Protein AF-A0A5N9I0G4-F1 (afdb_monomer)

Radius of gyration: 18.4 Å; Cα contacts (8 Å, |Δi|>4): 71; chains: 1; bounding box: 40×28×50 Å

Mean predicted aligned error: 3.77 Å

pLDDT: mean 93.76, std 5.07, range [63.25, 97.81]

Secondary structure (DSSP, 8-state):
---HHHHHHHHHHHHTS-TT--HHHHHHHHHHHHHHHHHHHHHT--S--TTGGGHHHHHHHHHHHHHHHIIIIIITS--SSHHHHHHHHHIIIIIIHH-BTTB---SSGGGHHHHSPPHHHHHHHHHHTHHHH--

Solvent-accessible surface area (backbone atoms only — not comparable to full-atom values): 7973 Å² total; per-residue (Å²): 130,84,52,68,71,52,52,52,50,51,50,52,55,56,70,71,51,61,88,87,68,50,36,69,61,53,54,48,51,50,51,48,54,53,51,50,51,51,54,56,54,60,76,69,68,68,90,78,49,81,70,62,61,52,50,57,62,51,49,52,53,50,50,52,54,49,48,53,47,44,45,64,63,38,27,71,33,95,46,89,50,71,69,54,26,52,49,14,43,51,40,44,71,37,31,54,60,64,38,47,101,88,51,74,77,75,89,51,54,75,53,45,68,61,70,53,77,58,68,68,56,57,52,51,58,57,59,69,48,49,68,72,75,77,109

Sequence (135 aa):
MLSERQRDYRQEYRSRIDSWYNGPVHVFLIYAIGLTSLWLYTQHLENVRWWEWLSVPVFLLACNIFEWYLHLKIMHRPQKSKALRAIYNRHTLQHHQFFTDSEMRFRDQKDWRVTFFPPYALVVFILISIPGAVL

Foldseek 3Di:
DDDPQLVVLLVVLLVPDDPPDDLVVQVVLQVCVVVVVVVVVVVPDDPQDPCNVVVVVVVVVVVVVVCVCLVVPQQCDCDPDPVSNVNVCLRVVQLVSNDDPVGDDDPDSSVSVSVDDGSVVSVVVVVVCVVVVVD

Structure (mmCIF, N/CA/C/O backbone):
data_AF-A0A5N9I0G4-F1
#
_entry.id   AF-A0A5N9I0G4-F1
#
loop_
_atom_site.group_PDB
_atom_site.id
_atom_site.type_symbol
_atom_site.label_atom_id
_atom_site.label_alt_id
_atom_site.label_comp_id
_atom_site.label_asym_id
_atom_site.label_entity_id
_atom_site.label_seq_id
_atom_site.pdbx_PDB_ins_code
_atom_site.Cartn_x
_atom_site.Cartn_y
_atom_site.Cartn_z
_atom_site.occupancy
_atom_site.B_iso_or_equiv
_atom_site.auth_seq_id
_atom_site.auth_comp_id
_atom_site.auth_asym_id
_atom_site.auth_atom_id
_atom_site.pdbx_PDB_model_num
ATOM 1 N N . MET A 1 1 ? 11.287 10.579 -22.186 1.00 73.12 1 MET A N 1
ATOM 2 C CA . MET A 1 1 ? 10.891 9.354 -22.924 1.00 73.12 1 MET A CA 1
ATOM 3 C C . MET A 1 1 ? 11.412 8.147 -22.159 1.00 73.12 1 MET A C 1
ATOM 5 O O . MET A 1 1 ? 12.508 8.239 -21.620 1.00 73.12 1 MET A O 1
ATOM 9 N N . LEU A 1 2 ? 10.652 7.049 -22.085 1.00 86.62 2 LEU A N 1
ATOM 10 C CA . LEU A 1 2 ? 11.095 5.821 -21.408 1.00 86.62 2 LEU A CA 1
ATOM 11 C C . LEU A 1 2 ? 12.377 5.269 -22.048 1.00 86.62 2 LEU A C 1
ATOM 13 O O . LEU A 1 2 ? 12.428 5.127 -23.272 1.00 86.62 2 LEU A O 1
ATOM 17 N N . SER A 1 3 ? 13.367 4.901 -21.232 1.00 92.94 3 SER A N 1
ATOM 18 C CA . SER A 1 3 ? 14.542 4.160 -21.704 1.00 92.94 3 SER A CA 1
ATOM 19 C C . SER A 1 3 ? 14.152 2.756 -22.177 1.00 92.94 3 SER A C 1
ATOM 21 O O . SER A 1 3 ? 13.114 2.222 -21.785 1.00 92.94 3 SER A O 1
ATOM 23 N N . GLU A 1 4 ? 14.983 2.142 -23.017 1.00 95.38 4 GLU 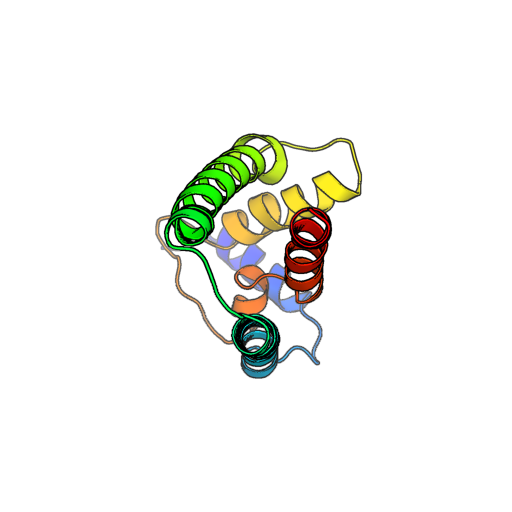A N 1
ATOM 24 C CA . GLU A 1 4 ? 14.761 0.774 -23.507 1.00 95.38 4 GLU A CA 1
ATOM 25 C C . GLU A 1 4 ? 14.685 -0.239 -22.365 1.00 95.38 4 GLU A C 1
ATOM 27 O O . GLU A 1 4 ? 13.668 -0.908 -22.210 1.00 95.38 4 GLU A O 1
ATOM 32 N N . ARG A 1 5 ? 15.661 -0.193 -21.452 1.00 93.81 5 ARG A N 1
ATOM 33 C CA . ARG A 1 5 ? 15.671 -0.991 -20.220 1.00 93.81 5 ARG A CA 1
ATOM 34 C C . ARG A 1 5 ? 14.358 -0.900 -19.435 1.00 93.81 5 ARG A C 1
ATOM 36 O O . ARG A 1 5 ? 13.896 -1.898 -18.888 1.00 93.81 5 ARG A O 1
ATOM 43 N N . GLN A 1 6 ? 13.760 0.290 -19.352 1.00 94.62 6 GLN A N 1
ATOM 44 C CA . GLN A 1 6 ? 12.508 0.487 -18.624 1.00 94.62 6 GLN A CA 1
ATOM 45 C C . GLN A 1 6 ? 11.312 -0.129 -19.356 1.00 94.62 6 GLN A C 1
ATOM 47 O O . GLN A 1 6 ? 10.415 -0.688 -18.720 1.00 94.62 6 GLN A O 1
ATOM 52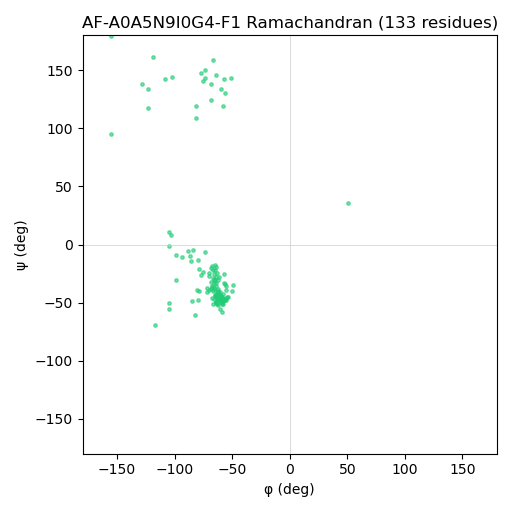 N N . ARG A 1 7 ? 11.287 -0.045 -20.692 1.00 94.94 7 ARG A N 1
ATOM 53 C CA . ARG A 1 7 ? 10.257 -0.699 -21.510 1.00 94.94 7 ARG A CA 1
ATOM 54 C C . ARG A 1 7 ? 10.329 -2.216 -21.357 1.00 94.94 7 ARG A C 1
ATOM 56 O O . ARG A 1 7 ? 9.295 -2.825 -21.076 1.00 94.94 7 ARG A O 1
ATOM 63 N N . ASP A 1 8 ? 11.531 -2.778 -21.437 1.00 96.38 8 ASP A N 1
ATOM 64 C CA . ASP A 1 8 ? 11.771 -4.217 -21.301 1.00 96.38 8 ASP A CA 1
ATOM 65 C C . ASP A 1 8 ? 11.352 -4.713 -19.919 1.00 96.38 8 ASP A C 1
ATOM 67 O O . ASP A 1 8 ? 10.593 -5.675 -19.805 1.00 96.38 8 ASP A O 1
ATOM 71 N N . TYR A 1 9 ? 11.739 -3.987 -18.865 1.00 96.56 9 TYR A N 1
ATOM 72 C CA . TYR A 1 9 ? 11.334 -4.315 -17.502 1.00 96.56 9 TYR A CA 1
ATOM 73 C C . TYR A 1 9 ? 9.811 -4.331 -17.333 1.00 96.56 9 TYR A C 1
ATOM 75 O O . TYR A 1 9 ? 9.248 -5.273 -16.773 1.00 96.56 9 TYR A O 1
ATOM 83 N N . ARG A 1 10 ? 9.111 -3.306 -17.835 1.00 96.50 10 ARG A N 1
ATOM 84 C CA . ARG A 1 10 ? 7.645 -3.255 -17.752 1.00 96.50 10 ARG A CA 1
ATOM 85 C C . ARG A 1 10 ? 6.994 -4.386 -18.549 1.00 96.50 10 ARG A C 1
ATOM 87 O O . ARG A 1 10 ? 5.953 -4.894 -18.134 1.00 96.50 10 ARG A O 1
ATOM 94 N N . GLN A 1 11 ? 7.560 -4.771 -19.691 1.00 96.50 11 GLN A N 1
ATOM 95 C CA . GLN A 1 11 ? 7.062 -5.896 -20.483 1.00 96.50 11 GLN A CA 1
ATOM 96 C C . GLN A 1 11 ? 7.258 -7.228 -19.749 1.00 96.50 11 GLN A C 1
ATOM 98 O O . GLN A 1 11 ? 6.311 -8.010 -19.652 1.00 96.50 11 GLN A O 1
ATOM 103 N N . GLU A 1 12 ? 8.439 -7.449 -19.179 1.00 96.94 12 GLU A N 1
ATOM 104 C CA . GLU A 1 12 ? 8.755 -8.634 -18.382 1.00 96.94 12 GLU A CA 1
ATOM 105 C C . GLU A 1 12 ? 7.899 -8.721 -17.111 1.00 96.94 12 GLU A C 1
ATOM 107 O O . GLU A 1 12 ? 7.368 -9.780 -16.783 1.00 96.94 12 GLU A O 1
ATOM 112 N N . TYR A 1 13 ? 7.700 -7.607 -16.403 1.00 96.69 13 TYR A N 1
ATOM 113 C CA . TYR A 1 13 ? 6.819 -7.577 -15.237 1.00 96.69 13 TYR A CA 1
ATOM 114 C C . TYR A 1 13 ? 5.410 -8.047 -15.610 1.00 96.69 13 TYR A C 1
ATOM 116 O O . TYR A 1 13 ? 4.842 -8.908 -14.941 1.00 96.69 13 TYR A O 1
ATOM 124 N N . ARG A 1 14 ? 4.866 -7.533 -16.721 1.00 96.12 14 ARG A N 1
ATOM 125 C CA . ARG A 1 14 ? 3.520 -7.874 -17.203 1.00 96.12 14 ARG A CA 1
ATOM 126 C C . ARG A 1 14 ? 3.393 -9.310 -17.700 1.00 96.12 14 ARG A C 1
ATOM 128 O O . ARG A 1 14 ? 2.309 -9.874 -17.567 1.00 96.12 14 ARG A O 1
ATOM 135 N N . SER A 1 15 ? 4.446 -9.899 -18.270 1.00 96.44 15 SER A N 1
ATOM 136 C CA . SER A 1 15 ? 4.410 -11.297 -18.728 1.00 96.44 15 SER A CA 1
ATOM 137 C C . SER A 1 15 ? 4.356 -12.290 -17.565 1.00 96.44 15 SER A C 1
ATOM 139 O O . SER A 1 15 ? 3.823 -13.384 -17.721 1.00 96.44 15 SER A O 1
ATOM 141 N N . ARG A 1 16 ? 4.838 -11.885 -16.383 1.00 95.38 16 ARG A N 1
ATOM 142 C CA . ARG A 1 16 ? 4.773 -12.661 -15.134 1.00 95.38 16 ARG A CA 1
ATOM 143 C C . ARG A 1 16 ? 3.444 -12.512 -14.387 1.00 95.38 16 ARG A C 1
ATOM 145 O O . ARG A 1 16 ? 3.252 -13.144 -13.351 1.00 95.38 16 ARG A O 1
ATOM 152 N N . ILE A 1 17 ? 2.544 -11.648 -14.858 1.00 95.44 17 ILE A N 1
ATOM 153 C CA . ILE A 1 17 ? 1.210 -11.499 -14.274 1.00 95.44 17 ILE A CA 1
ATOM 154 C C . ILE A 1 17 ? 0.328 -12.613 -14.820 1.00 95.44 17 ILE A C 1
ATOM 156 O O . ILE A 1 17 ? 0.072 -12.683 -16.021 1.00 95.44 17 ILE A O 1
ATOM 160 N N . ASP A 1 18 ? -0.161 -13.442 -13.907 1.00 93.50 18 ASP A N 1
ATOM 161 C CA . ASP A 1 18 ? -1.070 -14.542 -14.203 1.00 93.50 18 ASP A CA 1
ATOM 162 C C . ASP A 1 18 ? -2.282 -14.104 -15.046 1.00 93.50 18 ASP A C 1
ATOM 164 O O . ASP A 1 18 ? -2.854 -13.031 -14.835 1.00 93.50 18 ASP A O 1
ATOM 168 N N . SER A 1 19 ? -2.723 -14.966 -15.962 1.00 93.00 19 SER A N 1
ATOM 169 C CA . SER A 1 19 ? -3.802 -14.671 -16.919 1.00 93.00 19 SER A CA 1
ATOM 170 C C . SER A 1 19 ? -5.168 -14.420 -16.270 1.00 93.00 19 SER A C 1
ATOM 172 O O . SER A 1 19 ? -5.959 -13.654 -16.811 1.00 93.00 19 SER A O 1
ATOM 174 N N . TRP A 1 20 ? -5.427 -15.009 -15.100 1.00 94.75 20 TRP A N 1
ATOM 175 C CA . TRP A 1 20 ? -6.637 -14.785 -14.295 1.00 94.75 20 TRP A CA 1
ATOM 176 C C . TRP A 1 20 ? -6.680 -13.431 -13.565 1.00 94.75 20 TRP A C 1
ATOM 178 O O . TRP A 1 20 ? -7.688 -13.104 -12.940 1.00 94.75 20 TRP A O 1
ATOM 188 N N . TYR A 1 21 ? -5.601 -12.638 -13.601 1.00 96.62 21 TYR A N 1
ATOM 189 C CA . TYR A 1 21 ? -5.567 -11.358 -12.905 1.00 96.62 21 TYR A CA 1
ATOM 190 C C . TYR A 1 21 ? -6.528 -10.360 -13.558 1.00 96.62 21 TYR A C 1
ATOM 192 O O . TYR A 1 21 ? -6.404 -10.040 -14.740 1.00 96.62 21 TYR A O 1
ATOM 200 N N . ASN A 1 22 ? -7.437 -9.813 -12.754 1.00 97.12 22 ASN A N 1
ATOM 201 C CA . ASN A 1 22 ? -8.367 -8.766 -13.152 1.00 97.12 22 ASN A CA 1
ATOM 202 C C . ASN A 1 22 ? -8.185 -7.553 -12.229 1.00 97.12 22 ASN A C 1
ATOM 204 O O . ASN A 1 22 ? -8.380 -7.647 -11.015 1.00 97.12 22 ASN A O 1
ATOM 208 N N . GLY A 1 23 ? -7.778 -6.420 -12.804 1.00 96.75 23 GLY A N 1
ATOM 209 C CA . GLY A 1 23 ? -7.482 -5.199 -12.057 1.00 96.75 23 GLY A CA 1
ATOM 210 C C . GLY A 1 23 ? -8.710 -4.627 -11.344 1.00 96.75 23 GLY A C 1
ATOM 211 O O . GLY A 1 23 ? -8.626 -4.404 -10.137 1.00 96.75 23 GLY A O 1
ATOM 212 N N . PRO A 1 24 ? -9.855 -4.423 -12.024 1.00 97.81 24 PRO A N 1
ATOM 213 C CA . PRO A 1 24 ? -11.087 -3.963 -11.387 1.00 97.81 24 PRO A CA 1
ATOM 214 C C . PRO A 1 24 ? -11.527 -4.826 -10.208 1.00 97.81 24 PRO A C 1
ATOM 216 O O . PRO A 1 24 ? -11.811 -4.280 -9.145 1.00 97.81 24 PRO A O 1
ATOM 219 N N . VAL A 1 25 ? -11.506 -6.155 -10.348 1.00 97.69 25 VAL A N 1
ATOM 220 C CA . VAL A 1 25 ? -11.822 -7.068 -9.239 1.00 97.69 25 VAL A CA 1
ATOM 221 C C . VAL A 1 25 ? -10.819 -6.903 -8.097 1.00 97.69 25 VAL A C 1
ATOM 223 O O . VAL A 1 25 ? -11.226 -6.819 -6.943 1.00 97.69 25 VAL A O 1
ATOM 226 N N . HIS A 1 26 ? -9.519 -6.800 -8.392 1.00 97.06 26 HIS A N 1
ATOM 227 C CA . HIS A 1 26 ? -8.498 -6.578 -7.366 1.00 97.06 26 HIS A CA 1
ATOM 228 C C . HIS A 1 26 ? -8.751 -5.293 -6.568 1.00 97.06 26 HIS A C 1
ATOM 230 O O . HIS A 1 26 ? -8.756 -5.323 -5.340 1.00 97.06 26 HIS A O 1
ATOM 236 N N . VAL A 1 27 ? -8.999 -4.178 -7.257 1.00 96.81 27 VAL A N 1
ATOM 237 C CA . VAL A 1 27 ? -9.269 -2.881 -6.622 1.00 96.81 27 VAL A CA 1
ATOM 238 C C . VAL A 1 27 ? -10.573 -2.926 -5.830 1.00 96.81 27 VAL A C 1
ATOM 240 O O . VAL A 1 27 ? -10.598 -2.496 -4.677 1.00 96.81 27 VAL A O 1
ATOM 243 N N . PHE A 1 28 ? -11.629 -3.503 -6.406 1.00 97.44 28 PHE A N 1
ATOM 244 C CA . PHE A 1 28 ? -12.903 -3.699 -5.720 1.00 97.44 28 PHE A CA 1
ATOM 245 C C . PHE A 1 28 ? -12.724 -4.479 -4.416 1.00 97.44 28 PHE A C 1
ATOM 247 O O . PHE A 1 28 ? -13.232 -4.046 -3.390 1.00 97.44 28 PHE A O 1
ATOM 254 N N . LEU A 1 29 ? -11.957 -5.574 -4.422 1.00 96.62 29 LEU A N 1
ATOM 255 C CA . LEU A 1 29 ? -11.694 -6.366 -3.218 1.00 96.62 29 LEU A CA 1
ATOM 256 C C . LEU A 1 29 ? -10.989 -5.552 -2.124 1.00 96.62 29 LEU A C 1
ATOM 258 O O . LEU A 1 29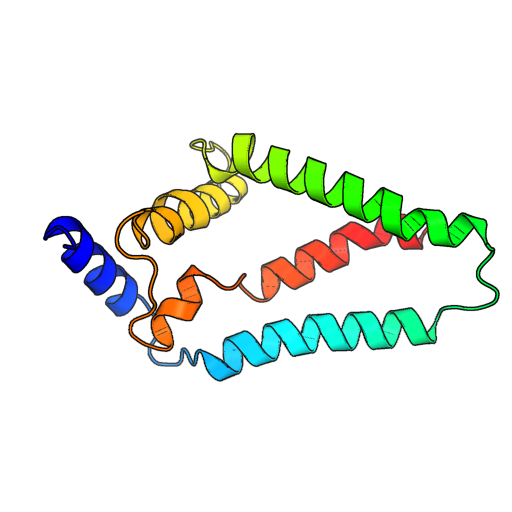 ? -11.356 -5.667 -0.957 1.00 96.62 29 LEU A O 1
ATOM 262 N N . ILE A 1 30 ? -10.013 -4.711 -2.482 1.00 96.00 30 ILE A N 1
ATOM 263 C CA . ILE A 1 30 ? -9.322 -3.836 -1.519 1.00 96.00 30 ILE A CA 1
ATOM 264 C C . ILE A 1 30 ? -10.300 -2.851 -0.871 1.00 96.00 30 ILE A C 1
ATOM 266 O O . ILE A 1 30 ? -10.335 -2.741 0.357 1.00 96.00 30 ILE A O 1
ATOM 270 N N . TYR A 1 31 ? -11.130 -2.178 -1.672 1.00 95.88 31 TYR A N 1
ATOM 271 C CA . TYR A 1 31 ? -12.142 -1.262 -1.143 1.00 95.88 31 TYR A CA 1
ATOM 272 C C . TYR A 1 31 ? -13.226 -1.986 -0.344 1.00 95.88 31 TYR A C 1
ATOM 274 O O . TYR A 1 31 ? -13.618 -1.490 0.706 1.00 95.88 31 TYR A O 1
ATOM 282 N N . ALA A 1 32 ? -13.680 -3.155 -0.797 1.00 96.88 32 ALA A N 1
ATOM 283 C CA . ALA A 1 32 ? -14.686 -3.949 -0.103 1.00 96.88 32 ALA A CA 1
ATOM 284 C C . ALA A 1 32 ? -14.206 -4.335 1.300 1.00 96.88 32 ALA A C 1
ATOM 286 O O . ALA A 1 32 ? -14.915 -4.081 2.265 1.00 96.88 32 ALA A O 1
ATOM 287 N N . ILE A 1 33 ? -12.976 -4.847 1.437 1.00 95.50 33 ILE A N 1
ATOM 288 C CA . ILE A 1 33 ? -12.401 -5.178 2.750 1.00 95.50 33 ILE A CA 1
ATOM 289 C C . ILE A 1 33 ? -12.363 -3.933 3.647 1.00 95.50 33 ILE A C 1
ATOM 291 O O . ILE A 1 33 ? -12.869 -3.974 4.766 1.00 95.50 33 ILE A O 1
ATOM 295 N N . GLY A 1 34 ? -11.814 -2.815 3.157 1.00 94.12 34 GLY A N 1
ATOM 296 C CA . GLY A 1 34 ? -11.685 -1.591 3.954 1.00 94.12 34 GLY A CA 1
ATOM 297 C C . GLY A 1 34 ? -13.030 -0.992 4.382 1.00 94.12 34 GLY A C 1
ATOM 298 O O . GLY A 1 34 ? -13.213 -0.658 5.552 1.00 94.12 34 GLY A O 1
ATOM 299 N N . LEU A 1 35 ? -13.986 -0.890 3.454 1.00 96.56 35 LEU A N 1
ATOM 300 C CA . LEU A 1 35 ? -15.315 -0.337 3.723 1.00 96.56 35 LEU A CA 1
ATOM 301 C C . LEU A 1 35 ? -16.149 -1.257 4.615 1.00 96.56 35 LEU A C 1
ATOM 303 O O . LEU A 1 35 ? -16.826 -0.758 5.509 1.00 96.56 35 LEU A O 1
ATOM 307 N N . THR A 1 36 ? -16.084 -2.578 4.427 1.00 96.31 36 THR A N 1
ATOM 308 C CA . THR A 1 36 ? -16.764 -3.531 5.313 1.00 96.31 36 THR A CA 1
ATOM 309 C C . THR A 1 36 ? -16.185 -3.477 6.722 1.00 96.31 36 THR A C 1
ATOM 311 O O . THR A 1 36 ? -16.958 -3.435 7.675 1.00 96.31 36 THR A O 1
ATOM 314 N N . SER A 1 37 ? -14.858 -3.413 6.878 1.00 93.75 37 SER A N 1
ATOM 315 C CA . SER A 1 37 ? -14.229 -3.226 8.190 1.00 93.75 37 SER A CA 1
ATOM 316 C C . SER A 1 37 ? -14.678 -1.924 8.852 1.00 93.75 37 SER A C 1
ATOM 318 O O . SER A 1 37 ? -15.122 -1.950 9.996 1.00 93.75 37 SER A O 1
ATOM 320 N N . LEU A 1 38 ? -14.634 -0.798 8.131 1.00 93.44 38 LEU A N 1
ATOM 321 C CA . LEU A 1 38 ? -15.084 0.495 8.653 1.00 93.44 38 LEU A CA 1
ATOM 322 C C . LEU A 1 38 ? -16.564 0.461 9.061 1.00 93.44 38 LEU A C 1
ATOM 324 O O . LEU A 1 38 ? -16.920 0.908 10.152 1.00 93.44 38 LEU A O 1
ATOM 328 N N . TRP A 1 39 ? -17.424 -0.094 8.206 1.00 96.94 39 TRP A N 1
ATOM 329 C CA . TRP A 1 39 ? -18.844 -0.259 8.499 1.00 96.94 39 TRP A CA 1
ATOM 330 C C . TRP A 1 39 ? -19.054 -1.107 9.759 1.00 96.94 39 TRP A C 1
ATOM 332 O O . TRP A 1 39 ? -19.709 -0.644 10.686 1.00 96.94 39 TRP A O 1
ATOM 342 N N . LEU A 1 40 ? -18.428 -2.284 9.857 1.00 94.81 40 LEU A N 1
ATOM 343 C CA . LEU A 1 40 ? -18.528 -3.145 11.038 1.00 94.81 40 LEU A CA 1
ATOM 344 C C . LEU A 1 40 ? -18.064 -2.437 12.314 1.00 94.81 40 LEU A C 1
ATOM 346 O O . LEU A 1 40 ? -18.780 -2.465 13.310 1.00 94.81 40 LEU A O 1
ATOM 350 N N . TYR A 1 41 ? -16.902 -1.781 12.300 1.00 91.62 41 TYR A N 1
ATOM 351 C CA . TYR A 1 41 ? -16.369 -1.113 13.493 1.00 91.62 41 TYR A CA 1
ATOM 352 C C . TYR A 1 41 ? -17.247 0.054 13.936 1.00 91.62 41 TYR A C 1
ATOM 354 O O . TYR A 1 41 ? -17.496 0.211 15.126 1.00 91.62 41 TYR A O 1
ATOM 362 N N . THR A 1 42 ? -17.782 0.828 12.988 1.00 92.69 42 THR A N 1
ATOM 363 C CA . THR A 1 42 ? -18.696 1.933 13.312 1.00 92.69 42 THR A CA 1
ATOM 364 C C . THR A 1 42 ? -20.025 1.462 13.897 1.00 92.69 42 THR A C 1
ATOM 366 O O . THR A 1 42 ? -20.581 2.175 14.725 1.00 92.69 42 THR A O 1
ATOM 369 N N . GLN A 1 43 ? -20.509 0.261 13.548 1.00 96.25 43 GLN A N 1
ATOM 370 C CA . GLN A 1 43 ? -21.703 -0.319 14.186 1.00 96.25 43 GLN A CA 1
ATOM 371 C C . GLN A 1 43 ? -21.490 -0.691 15.663 1.00 96.25 43 GLN A C 1
ATOM 373 O O . GLN A 1 43 ? -22.469 -0.870 16.376 1.00 96.25 43 GLN A O 1
ATOM 378 N N . HIS A 1 44 ? -20.241 -0.817 16.119 1.00 92.12 44 HIS A N 1
ATOM 379 C CA . HIS A 1 44 ? -19.906 -1.208 17.494 1.00 92.12 44 HIS A CA 1
ATOM 380 C C . HIS A 1 44 ? -19.422 -0.023 18.348 1.00 92.12 44 HIS A C 1
ATOM 382 O O . HIS A 1 44 ? -18.899 -0.221 19.443 1.00 92.12 44 HIS A O 1
ATOM 388 N N . LEU A 1 45 ? -19.562 1.213 17.855 1.00 92.25 45 LEU A N 1
ATOM 389 C CA . LEU A 1 45 ? -19.259 2.411 18.633 1.00 92.25 45 LEU A CA 1
ATOM 390 C C . LEU A 1 45 ? -20.444 2.748 19.543 1.00 92.25 45 LEU A C 1
ATOM 392 O O . LEU A 1 45 ? -21.468 3.245 19.080 1.00 92.25 45 LEU A O 1
ATOM 396 N N . GLU A 1 46 ? -20.280 2.541 20.847 1.00 92.94 46 GLU A N 1
ATOM 397 C CA . GLU A 1 46 ? -21.285 2.879 21.856 1.00 92.94 46 G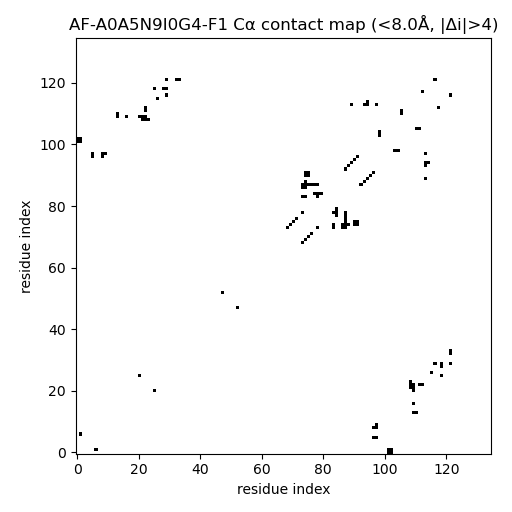LU A CA 1
ATOM 398 C C . GLU A 1 46 ? -20.699 3.822 22.910 1.00 92.94 46 GLU A C 1
ATOM 400 O O . GLU A 1 46 ? -19.610 3.590 23.424 1.00 92.94 46 GLU A O 1
ATOM 405 N N . ASN A 1 47 ? -21.435 4.885 23.260 1.00 94.19 47 ASN A N 1
ATOM 406 C CA . ASN A 1 47 ? -21.088 5.815 24.347 1.00 94.19 47 ASN A CA 1
ATOM 407 C C . ASN A 1 47 ? -19.650 6.380 24.294 1.00 94.19 47 ASN A C 1
ATOM 409 O O . ASN A 1 47 ? -19.038 6.612 25.339 1.00 94.19 47 ASN A O 1
ATOM 413 N N . VAL A 1 48 ? -19.134 6.628 23.083 1.00 94.06 48 VAL A N 1
ATOM 414 C CA . VAL A 1 48 ? -17.762 7.107 22.854 1.00 94.06 48 VAL A CA 1
ATOM 415 C C . VAL A 1 48 ? -17.527 8.425 23.587 1.00 94.06 48 VAL A C 1
ATOM 417 O O . VAL A 1 48 ? -18.180 9.443 23.322 1.00 94.06 48 VAL A O 1
ATOM 420 N N . ARG A 1 49 ? -16.574 8.422 24.514 1.00 95.75 49 ARG A N 1
ATOM 421 C CA . ARG A 1 49 ? -16.216 9.596 25.312 1.00 95.75 49 ARG A CA 1
ATOM 422 C C . ARG A 1 49 ? -15.452 10.587 24.443 1.00 95.75 49 ARG A C 1
ATOM 424 O O . ARG A 1 49 ? -14.720 10.210 23.534 1.00 95.75 49 ARG A O 1
ATOM 431 N N . TRP A 1 50 ? -15.569 11.881 24.738 1.00 96.44 50 TRP A N 1
ATOM 432 C CA . TRP A 1 50 ? -14.979 12.921 23.883 1.00 96.44 50 TRP A CA 1
ATOM 433 C C . TRP A 1 50 ? -13.464 12.743 23.665 1.00 96.44 50 TRP A C 1
ATOM 435 O O . TRP A 1 50 ? -12.966 13.031 22.581 1.00 96.44 50 TRP A O 1
ATOM 445 N N . TRP A 1 51 ? -12.730 12.236 24.663 1.00 95.25 51 TRP A N 1
ATOM 446 C CA . TRP A 1 51 ? -11.286 12.006 24.556 1.00 95.25 51 TRP A CA 1
ATOM 447 C C . TRP A 1 51 ? -10.926 10.736 23.786 1.00 95.25 51 TRP A C 1
ATOM 449 O O . TRP A 1 51 ? -9.816 10.646 23.275 1.00 95.25 51 TRP A O 1
ATOM 459 N N . GLU A 1 52 ? -11.830 9.763 23.663 1.00 92.25 52 GLU A N 1
ATOM 460 C CA . GLU A 1 52 ? -11.590 8.560 22.855 1.00 92.25 52 GLU A CA 1
ATOM 461 C C . GLU A 1 52 ? -11.477 8.925 21.372 1.00 92.25 52 GLU A C 1
ATOM 463 O O . GLU A 1 52 ? -10.724 8.291 20.637 1.00 92.25 52 GLU A O 1
ATOM 468 N N . TRP A 1 53 ? -12.091 10.033 20.946 1.00 94.25 53 TRP A N 1
ATOM 469 C CA . TRP A 1 53 ? -11.872 10.607 19.617 1.00 94.25 53 TRP A CA 1
ATOM 470 C C . TRP A 1 53 ? -10.438 11.091 19.379 1.00 94.25 53 TRP A C 1
ATOM 472 O O . TRP A 1 53 ? -10.033 11.186 18.222 1.00 94.25 53 TRP A O 1
ATOM 482 N N . LEU A 1 54 ? -9.633 11.326 20.428 1.00 95.31 54 LEU A N 1
ATOM 483 C CA . LEU A 1 54 ? -8.196 11.595 20.277 1.00 95.31 54 LEU A CA 1
ATOM 484 C C . LEU A 1 54 ? -7.442 10.385 19.710 1.00 95.31 54 LEU A C 1
ATOM 486 O O . LEU A 1 54 ? -6.347 10.559 19.175 1.00 95.31 54 LEU A O 1
ATOM 490 N N . SER A 1 55 ? -8.025 9.182 19.749 1.00 90.94 55 SER A N 1
ATOM 491 C CA . SER A 1 55 ? -7.471 8.019 19.053 1.00 90.94 55 SER A CA 1
ATOM 492 C C . SER A 1 55 ? -7.279 8.294 17.559 1.00 90.94 55 SER A C 1
ATOM 494 O O . SER A 1 55 ? -6.238 7.940 17.020 1.00 90.94 55 SER A O 1
ATOM 496 N N . VAL A 1 56 ? -8.197 9.006 16.896 1.00 93.06 56 VAL A N 1
ATOM 497 C CA . VAL A 1 56 ? -8.106 9.307 15.457 1.00 93.06 56 VAL A CA 1
ATOM 498 C C . VAL A 1 56 ? -6.821 10.075 15.104 1.00 93.06 56 VAL A C 1
ATOM 500 O O . VAL A 1 56 ? -6.033 9.553 14.310 1.00 93.06 56 VAL A O 1
ATOM 503 N N . PRO A 1 57 ? -6.536 11.267 15.673 1.00 96.75 57 PRO A N 1
ATOM 504 C CA . PRO A 1 57 ? -5.289 11.972 15.385 1.00 96.75 57 PRO A CA 1
ATOM 505 C C . PRO A 1 57 ? -4.046 11.229 15.898 1.00 96.75 57 PRO A C 1
ATOM 507 O O . PRO A 1 57 ? -3.007 11.278 15.239 1.00 96.75 57 PRO A O 1
ATOM 510 N N . VAL A 1 58 ? -4.135 10.508 17.024 1.00 94.50 58 VAL A N 1
ATOM 511 C CA . VAL A 1 58 ? -3.012 9.709 17.549 1.00 94.50 58 VAL A CA 1
ATOM 512 C C . VAL A 1 58 ? -2.634 8.588 16.581 1.00 94.50 58 VAL A C 1
ATOM 514 O O . VAL A 1 58 ? -1.462 8.464 16.223 1.00 94.50 58 VAL A O 1
ATOM 517 N N . PHE A 1 59 ? -3.604 7.803 16.108 1.00 91.62 59 PHE A N 1
ATOM 518 C CA . PHE A 1 59 ? -3.364 6.738 15.137 1.00 91.62 59 PHE A CA 1
ATOM 519 C C . PHE A 1 59 ? -2.951 7.292 13.779 1.00 91.62 59 PHE A C 1
ATOM 521 O O . PHE A 1 59 ? -2.068 6.716 13.153 1.00 91.62 59 PHE A O 1
ATOM 528 N N . LEU A 1 60 ? -3.499 8.428 13.338 1.00 94.75 60 LEU A N 1
ATOM 529 C CA . LEU A 1 60 ? -3.042 9.084 12.112 1.00 94.75 60 LEU A CA 1
ATOM 530 C C . LEU A 1 60 ? -1.544 9.408 12.192 1.00 94.75 60 LEU A C 1
ATOM 532 O O . LEU A 1 60 ? -0.792 9.067 11.275 1.00 94.75 60 LEU A O 1
ATOM 536 N N . LEU A 1 61 ? -1.087 10.003 13.298 1.00 97.25 61 LEU A N 1
ATOM 537 C CA . LEU A 1 61 ? 0.329 10.306 13.508 1.00 97.25 61 LEU A CA 1
ATOM 538 C C . LEU A 1 61 ? 1.176 9.029 13.620 1.00 97.25 61 LEU A C 1
ATOM 540 O O . LEU A 1 61 ? 2.214 8.919 12.965 1.00 97.25 61 LEU A O 1
ATOM 544 N N . ALA A 1 62 ? 0.728 8.052 14.412 1.00 93.81 62 ALA A N 1
ATOM 545 C 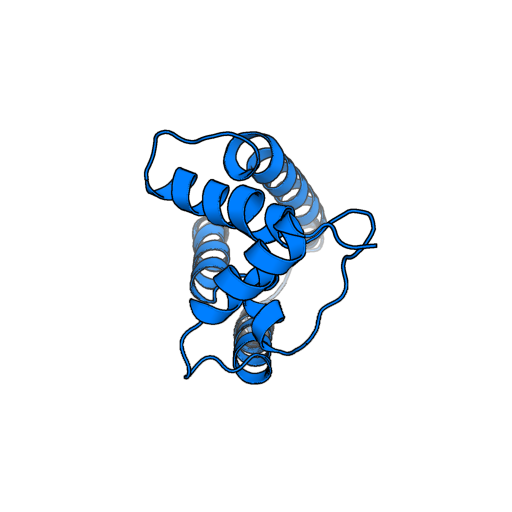CA . ALA A 1 62 ? 1.434 6.788 14.602 1.00 93.81 62 ALA A CA 1
ATOM 546 C C . ALA A 1 62 ? 1.589 6.016 13.282 1.00 93.81 62 ALA A C 1
ATOM 548 O O . ALA A 1 62 ? 2.685 5.547 12.977 1.00 93.81 62 ALA A O 1
ATOM 549 N N . CYS A 1 63 ? 0.534 5.945 12.466 1.00 93.44 63 CYS A N 1
ATOM 550 C CA . CYS A 1 63 ? 0.560 5.331 11.141 1.00 93.44 63 CYS A CA 1
ATOM 551 C C . CYS A 1 63 ? 1.527 6.053 10.197 1.00 93.44 63 CYS A C 1
ATOM 553 O O . CYS A 1 63 ? 2.279 5.381 9.501 1.00 93.44 63 CYS A O 1
ATOM 555 N N . ASN A 1 64 ? 1.581 7.390 10.213 1.00 96.56 64 ASN A N 1
ATOM 556 C CA . ASN A 1 64 ? 2.545 8.150 9.406 1.00 96.56 64 ASN A CA 1
ATOM 557 C C . ASN A 1 64 ? 3.999 7.870 9.820 1.00 96.56 64 ASN A C 1
ATOM 559 O O . ASN A 1 64 ? 4.864 7.665 8.969 1.00 96.56 64 ASN A O 1
ATOM 563 N N . ILE A 1 65 ? 4.280 7.821 11.127 1.00 97.38 65 ILE A N 1
ATOM 564 C CA . ILE A 1 65 ? 5.618 7.480 11.640 1.00 97.38 65 ILE A CA 1
ATOM 565 C C . ILE A 1 65 ? 5.980 6.037 11.269 1.00 97.38 65 ILE A C 1
ATOM 567 O O . ILE A 1 65 ? 7.103 5.770 10.828 1.00 97.38 65 ILE A O 1
ATOM 571 N N . PHE A 1 66 ? 5.034 5.110 11.428 1.00 95.12 66 PHE A N 1
ATOM 572 C CA . PHE A 1 66 ? 5.199 3.710 11.052 1.00 95.12 66 PHE A CA 1
ATOM 573 C C . PHE A 1 66 ? 5.476 3.562 9.553 1.00 95.12 66 PHE A C 1
ATOM 575 O O . PHE A 1 66 ? 6.439 2.890 9.182 1.00 95.12 66 PHE A O 1
ATOM 582 N N . GLU A 1 67 ? 4.691 4.221 8.699 1.00 95.69 67 GLU A N 1
ATOM 583 C CA . GLU A 1 67 ? 4.874 4.226 7.249 1.00 95.69 67 GLU A CA 1
ATOM 584 C C . GLU A 1 67 ? 6.247 4.785 6.882 1.00 95.69 67 GLU A C 1
ATOM 586 O O . GLU A 1 67 ? 6.999 4.125 6.167 1.00 95.69 67 GLU A O 1
ATOM 591 N N . TRP A 1 68 ? 6.627 5.940 7.434 1.00 97.69 68 TRP A N 1
ATOM 592 C CA . TRP A 1 68 ? 7.943 6.535 7.207 1.00 97.69 68 TRP A CA 1
ATOM 593 C C . TRP A 1 68 ? 9.079 5.574 7.578 1.00 97.69 68 TRP A C 1
ATOM 595 O O . TRP A 1 68 ? 10.012 5.371 6.792 1.00 97.69 68 TRP A O 1
ATOM 605 N N . TYR A 1 69 ? 9.000 4.949 8.755 1.00 97.38 69 TYR A N 1
ATOM 606 C CA . TYR A 1 69 ? 10.016 4.009 9.219 1.00 97.38 69 TYR A CA 1
ATOM 607 C C . TYR A 1 69 ? 10.083 2.770 8.321 1.00 97.38 69 TYR A C 1
ATOM 609 O O . TYR A 1 69 ? 11.171 2.388 7.874 1.00 97.38 69 TYR A O 1
ATOM 617 N N . LEU A 1 70 ? 8.931 2.157 8.031 1.00 95.75 70 LEU A N 1
ATOM 618 C CA . LEU A 1 70 ? 8.825 0.981 7.173 1.00 95.75 70 LEU A CA 1
ATOM 619 C C . LEU A 1 70 ? 9.384 1.293 5.781 1.00 95.75 70 LEU A C 1
ATOM 621 O O . LEU A 1 70 ? 10.215 0.545 5.261 1.00 95.75 70 LEU A O 1
ATOM 625 N N . HIS A 1 71 ? 9.012 2.438 5.218 1.00 97.12 71 HIS A N 1
ATOM 626 C CA . HIS A 1 71 ? 9.455 2.887 3.909 1.00 97.12 71 HIS A CA 1
ATOM 627 C C . HIS A 1 71 ? 10.981 3.090 3.871 1.00 97.12 71 HIS A C 1
ATOM 629 O O . HIS A 1 71 ? 11.684 2.489 3.052 1.00 97.12 71 HIS A O 1
ATOM 635 N N . LEU A 1 72 ? 11.524 3.862 4.819 1.00 96.88 72 LEU A N 1
ATOM 636 C CA . LEU A 1 72 ? 12.940 4.238 4.861 1.00 96.88 72 LEU A CA 1
ATOM 637 C C . LEU A 1 72 ? 13.878 3.085 5.253 1.00 96.88 72 LEU A C 1
ATOM 639 O O . LEU A 1 72 ? 14.999 2.982 4.736 1.00 96.88 72 LEU A O 1
ATOM 643 N N . LYS A 1 73 ? 13.484 2.262 6.230 1.00 96.94 73 LYS A N 1
ATOM 644 C CA . LYS A 1 73 ? 14.367 1.249 6.836 1.00 96.94 73 LYS A CA 1
ATOM 645 C C . LYS A 1 73 ? 14.158 -0.145 6.268 1.00 96.94 73 LYS A C 1
ATOM 647 O O . LYS A 1 73 ? 15.129 -0.901 6.215 1.00 96.94 73 LYS A O 1
ATOM 652 N N . ILE A 1 74 ? 12.942 -0.477 5.839 1.00 96.75 74 ILE A N 1
ATOM 653 C CA . ILE A 1 74 ? 12.606 -1.815 5.346 1.00 96.75 74 ILE A CA 1
ATOM 654 C C . ILE A 1 74 ? 12.486 -1.818 3.825 1.00 96.75 74 ILE A C 1
ATOM 656 O O . ILE A 1 74 ? 13.184 -2.575 3.153 1.00 96.75 74 ILE A O 1
ATOM 660 N N . MET A 1 75 ? 11.641 -0.953 3.270 1.00 97.50 75 MET A N 1
ATOM 661 C CA . MET A 1 75 ? 11.243 -1.028 1.865 1.00 97.50 75 MET A CA 1
ATOM 662 C C . MET A 1 75 ? 12.305 -0.500 0.895 1.00 97.50 75 MET A C 1
ATOM 664 O O . MET A 1 75 ? 12.354 -0.979 -0.235 1.00 97.50 75 MET A O 1
ATOM 668 N N . HIS A 1 76 ? 13.175 0.416 1.336 1.00 97.38 76 HIS A N 1
ATOM 669 C CA . HIS A 1 76 ? 14.281 0.986 0.548 1.00 97.38 76 HIS A CA 1
ATOM 670 C C . HIS A 1 76 ? 15.674 0.437 0.887 1.00 97.38 76 HIS A C 1
ATOM 672 O O . HIS A 1 76 ? 16.681 0.944 0.392 1.00 97.38 76 HIS A O 1
ATOM 678 N N . ARG A 1 77 ? 15.769 -0.608 1.716 1.00 96.44 77 ARG A N 1
ATOM 679 C CA . ARG A 1 77 ? 17.053 -1.237 2.065 1.00 96.44 77 ARG A CA 1
ATOM 680 C C . ARG A 1 77 ? 16.996 -2.743 1.835 1.00 96.44 77 ARG A C 1
ATOM 682 O O . ARG A 1 77 ? 16.004 -3.348 2.233 1.00 96.44 77 ARG A O 1
ATOM 689 N N . PRO A 1 78 ? 18.044 -3.373 1.275 1.00 96.81 78 PRO A N 1
ATOM 690 C CA . PRO A 1 78 ? 18.107 -4.826 1.176 1.00 96.81 78 PRO A CA 1
ATOM 691 C C . PRO A 1 78 ? 17.969 -5.489 2.551 1.00 96.81 78 PRO A C 1
ATOM 693 O O . PRO A 1 78 ? 18.667 -5.133 3.500 1.00 96.81 78 PRO A O 1
ATOM 696 N N . GLN A 1 79 ? 17.075 -6.470 2.653 1.00 97.12 79 GLN A N 1
ATOM 697 C CA . GLN A 1 79 ? 16.755 -7.141 3.914 1.00 97.12 79 GLN A CA 1
ATOM 698 C C . GLN A 1 79 ? 17.298 -8.571 3.943 1.00 97.12 79 GLN A C 1
ATOM 700 O O . GLN A 1 79 ? 17.248 -9.292 2.944 1.00 97.12 79 GLN A O 1
ATO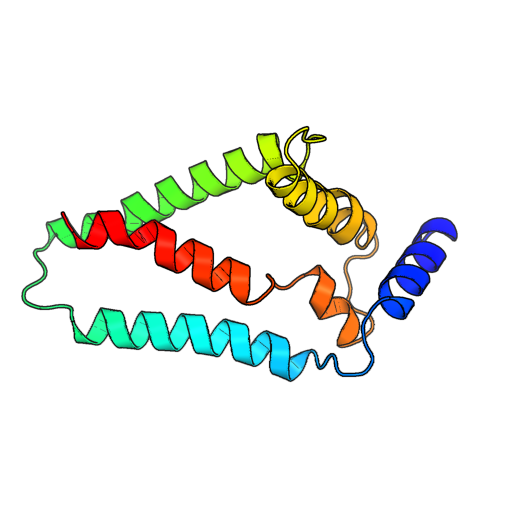M 705 N N . LYS A 1 80 ? 17.777 -9.006 5.116 1.00 95.88 80 LYS A N 1
ATOM 706 C CA . LYS A 1 80 ? 18.272 -10.378 5.335 1.00 95.88 80 LYS A CA 1
ATOM 707 C C . LYS A 1 80 ? 17.133 -11.385 5.538 1.00 95.88 80 LYS A C 1
ATOM 709 O O . LYS A 1 80 ? 17.193 -12.498 5.023 1.00 95.88 80 LYS A O 1
ATOM 714 N N . SER A 1 81 ? 16.088 -10.994 6.273 1.00 97.06 81 SER A N 1
ATOM 715 C CA . SER A 1 81 ? 14.911 -11.839 6.517 1.00 97.06 81 SER A CA 1
ATOM 716 C C . SER A 1 81 ? 14.100 -12.037 5.237 1.00 97.06 81 SER A C 1
ATOM 718 O O . SER A 1 81 ? 13.865 -11.079 4.503 1.00 97.06 81 SER A O 1
ATOM 720 N N . LYS A 1 82 ? 13.613 -13.262 4.989 1.00 95.69 82 LYS A N 1
ATOM 721 C CA . LYS A 1 82 ? 12.804 -13.581 3.799 1.00 95.69 82 LYS A CA 1
ATOM 722 C C . LYS A 1 82 ? 11.540 -12.717 3.707 1.00 95.69 82 LYS A C 1
ATOM 724 O O . LYS A 1 82 ? 11.241 -12.221 2.625 1.00 95.69 82 LYS A O 1
ATOM 729 N N . ALA A 1 83 ? 10.845 -12.505 4.826 1.00 92.50 83 ALA A N 1
ATOM 730 C CA . ALA A 1 83 ? 9.612 -11.717 4.867 1.00 92.50 83 ALA A CA 1
ATOM 731 C C . ALA A 1 83 ? 9.875 -10.235 4.554 1.00 92.50 83 ALA A C 1
ATOM 733 O O . ALA A 1 83 ? 9.288 -9.675 3.631 1.00 92.50 83 ALA A O 1
ATOM 734 N N . LEU A 1 84 ? 10.837 -9.622 5.251 1.00 95.44 84 LEU A N 1
ATOM 735 C CA . LEU A 1 84 ? 11.214 -8.224 5.022 1.00 95.44 84 LEU A CA 1
ATOM 736 C C . LEU A 1 84 ? 11.806 -8.018 3.618 1.00 95.44 84 LEU A C 1
ATOM 738 O O . LEU A 1 84 ? 11.576 -6.991 2.983 1.00 95.44 84 LEU A O 1
ATOM 742 N N . ARG A 1 85 ? 12.515 -9.021 3.084 1.00 96.69 85 ARG A N 1
ATOM 743 C CA . ARG A 1 85 ? 13.041 -8.994 1.715 1.00 96.69 85 ARG A CA 1
ATOM 744 C C . ARG A 1 85 ? 11.935 -9.044 0.672 1.00 96.69 85 ARG A C 1
ATOM 746 O O . ARG A 1 85 ? 12.064 -8.386 -0.352 1.00 96.69 85 ARG A O 1
ATOM 753 N N . ALA A 1 86 ? 10.848 -9.774 0.917 1.00 94.62 86 ALA A N 1
ATOM 754 C CA . ALA A 1 86 ? 9.692 -9.760 0.024 1.00 94.62 86 ALA A CA 1
ATOM 755 C C . ALA A 1 86 ? 9.067 -8.356 -0.061 1.00 94.62 86 ALA A C 1
ATOM 757 O O . ALA A 1 86 ? 8.731 -7.906 -1.155 1.00 94.62 86 ALA A O 1
ATOM 758 N N . ILE A 1 87 ? 8.989 -7.644 1.068 1.00 95.00 87 ILE A N 1
ATOM 759 C CA . ILE A 1 87 ? 8.515 -6.254 1.132 1.00 95.00 87 ILE A CA 1
ATOM 760 C C . ILE A 1 87 ? 9.452 -5.321 0.343 1.00 95.00 87 ILE A C 1
ATOM 762 O O . ILE A 1 87 ? 8.991 -4.599 -0.540 1.00 95.00 87 ILE A O 1
ATOM 766 N N . TYR A 1 88 ? 10.767 -5.391 0.587 1.00 97.12 88 TYR A N 1
ATOM 767 C CA . TYR A 1 88 ? 11.778 -4.639 -0.174 1.00 97.12 88 TYR A CA 1
ATOM 768 C C . TYR A 1 88 ? 11.696 -4.907 -1.686 1.00 97.12 88 TYR A C 1
ATOM 770 O O . TYR A 1 88 ? 11.671 -3.972 -2.483 1.00 97.12 88 TYR A O 1
ATOM 778 N N . ASN A 1 89 ? 11.608 -6.179 -2.086 1.00 96.25 89 ASN A N 1
ATOM 779 C CA . ASN A 1 89 ? 11.537 -6.571 -3.492 1.00 96.25 89 ASN A CA 1
ATOM 780 C C . ASN A 1 89 ? 10.285 -6.007 -4.171 1.00 96.25 89 ASN A C 1
ATOM 782 O O . ASN A 1 89 ? 10.380 -5.506 -5.286 1.00 96.25 89 ASN A O 1
ATOM 786 N N . ARG A 1 90 ? 9.120 -6.070 -3.514 1.00 95.00 90 ARG A N 1
ATOM 787 C CA . ARG A 1 90 ? 7.877 -5.503 -4.059 1.00 95.00 90 ARG A CA 1
ATOM 788 C C . ARG A 1 90 ? 7.932 -3.981 -4.169 1.00 95.00 90 ARG A C 1
ATOM 790 O O . ARG A 1 90 ? 7.409 -3.418 -5.124 1.00 95.00 90 ARG A O 1
ATOM 797 N N . HIS A 1 91 ? 8.561 -3.309 -3.215 1.00 96.12 91 HIS A N 1
ATOM 798 C CA . HIS A 1 91 ? 8.605 -1.852 -3.220 1.00 96.12 91 HIS A CA 1
ATOM 799 C C . HIS A 1 91 ? 9.696 -1.292 -4.129 1.00 96.12 91 HIS A C 1
ATOM 801 O O . HIS A 1 91 ? 9.420 -0.597 -5.099 1.00 96.12 91 HIS A O 1
ATOM 807 N N . THR A 1 92 ? 10.957 -1.612 -3.856 1.00 96.25 92 THR A N 1
ATOM 808 C CA . THR A 1 92 ? 12.078 -1.007 -4.583 1.00 96.25 92 THR A CA 1
ATOM 809 C C . THR A 1 92 ? 12.287 -1.669 -5.942 1.00 96.25 92 THR A C 1
ATOM 811 O O . THR A 1 92 ? 12.395 -0.983 -6.953 1.00 96.25 92 THR A O 1
ATOM 814 N N . LEU A 1 93 ? 12.318 -3.004 -5.987 1.00 95.62 93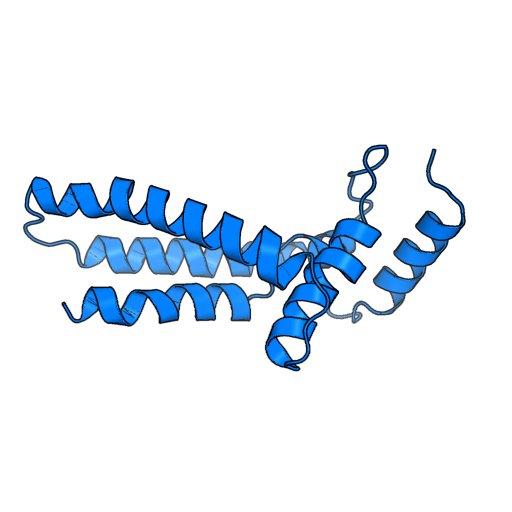 LEU A N 1
ATOM 815 C CA . LEU A 1 93 ? 12.658 -3.745 -7.212 1.00 95.62 93 LEU A CA 1
ATOM 816 C C . LEU A 1 93 ? 11.452 -4.035 -8.114 1.00 95.62 93 LEU A C 1
ATOM 818 O O . LEU A 1 93 ? 11.619 -4.584 -9.202 1.00 95.62 93 LEU A O 1
ATOM 822 N N . GLN A 1 94 ? 10.240 -3.710 -7.658 1.00 95.81 94 GLN A N 1
ATOM 823 C CA . GLN A 1 94 ? 9.026 -3.786 -8.465 1.00 95.81 94 GLN A CA 1
ATOM 824 C C . GLN A 1 94 ? 8.391 -2.420 -8.644 1.00 95.81 94 GLN A C 1
ATOM 826 O O . GLN A 1 94 ? 8.474 -1.883 -9.738 1.00 95.81 94 GLN A O 1
ATOM 831 N N . HIS A 1 95 ? 7.824 -1.822 -7.601 1.00 95.75 95 HIS A N 1
ATOM 832 C CA . HIS A 1 95 ? 7.110 -0.551 -7.726 1.00 95.75 95 HIS A CA 1
ATOM 833 C C . HIS A 1 95 ? 7.987 0.602 -8.247 1.00 95.75 95 HIS A C 1
ATOM 835 O O . HIS A 1 95 ? 7.691 1.169 -9.300 1.00 95.75 95 HIS A O 1
ATOM 841 N N . HIS A 1 96 ? 9.109 0.895 -7.584 1.00 95.31 96 HIS A N 1
ATOM 842 C CA . HIS A 1 96 ? 10.033 1.958 -8.019 1.00 95.31 96 HIS A CA 1
ATOM 843 C C . HIS A 1 96 ? 10.793 1.620 -9.295 1.00 95.31 96 HIS A C 1
ATOM 845 O O . HIS A 1 96 ? 11.168 2.514 -10.039 1.00 95.31 96 HIS A O 1
ATOM 851 N N . GLN A 1 97 ? 11.015 0.338 -9.579 1.00 94.88 97 GLN A N 1
ATOM 852 C CA . GLN A 1 97 ? 11.574 -0.048 -10.869 1.00 94.88 97 GLN A CA 1
ATOM 853 C C . GLN A 1 97 ? 10.531 0.049 -11.988 1.00 94.88 97 GLN A C 1
ATOM 855 O O . GLN A 1 97 ? 10.904 0.198 -13.143 1.00 94.88 97 GLN A O 1
ATOM 860 N N . PHE A 1 98 ? 9.232 -0.019 -11.690 1.00 96.69 98 PHE A N 1
ATOM 861 C CA . PHE A 1 98 ? 8.173 0.078 -12.689 1.00 96.69 98 PHE A CA 1
ATOM 862 C C . PHE A 1 98 ? 7.886 1.531 -13.078 1.00 96.69 98 PHE A C 1
ATOM 864 O O . PHE A 1 98 ? 7.700 1.813 -14.265 1.00 96.69 98 PHE A O 1
ATOM 871 N N . PHE A 1 99 ? 7.894 2.471 -12.134 1.00 95.31 99 PHE A N 1
ATOM 872 C CA . PHE A 1 99 ? 7.636 3.894 -12.387 1.00 95.31 99 PHE A CA 1
ATOM 873 C C . PHE A 1 99 ? 8.920 4.721 -12.414 1.00 95.31 99 PHE A C 1
ATOM 875 O O . PHE A 1 99 ? 9.848 4.459 -11.664 1.00 95.31 99 PHE A O 1
ATOM 882 N N . THR A 1 100 ? 8.968 5.735 -13.275 1.00 91.69 100 THR A N 1
ATOM 883 C CA . THR A 1 100 ? 10.044 6.735 -13.269 1.00 91.69 100 THR A CA 1
ATOM 884 C C . THR A 1 100 ? 9.453 8.110 -13.001 1.00 91.69 100 THR A C 1
ATOM 886 O O . THR A 1 100 ? 8.263 8.328 -13.225 1.00 91.69 100 THR A O 1
ATOM 889 N N . ASP A 1 101 ? 10.295 9.047 -12.580 1.00 91.31 101 ASP A N 1
ATOM 890 C CA . ASP A 1 101 ? 9.977 10.476 -12.455 1.00 91.31 101 ASP A CA 1
ATOM 891 C C . ASP A 1 101 ? 9.308 11.065 -13.712 1.00 91.31 101 ASP A C 1
ATOM 893 O O . ASP A 1 101 ? 8.428 11.916 -13.637 1.00 91.31 101 ASP A O 1
ATOM 897 N N . SER A 1 102 ? 9.709 10.565 -14.877 1.00 90.69 102 SER A N 1
ATOM 898 C CA . SER A 1 102 ? 9.256 11.004 -16.195 1.00 90.69 102 SER A CA 1
ATOM 899 C C . SER A 1 102 ? 8.077 10.211 -16.767 1.00 90.69 102 SER A C 1
ATOM 901 O O . SER A 1 102 ? 7.528 10.611 -17.793 1.00 90.69 102 SER A O 1
ATOM 903 N N . GLU A 1 103 ? 7.692 9.083 -16.163 1.00 92.50 103 GLU A N 1
ATOM 904 C CA . GLU A 1 103 ? 6.585 8.255 -16.648 1.00 92.50 103 GLU A CA 1
ATOM 905 C C . GLU A 1 103 ? 5.980 7.414 -15.515 1.00 92.50 103 GLU A C 1
ATOM 907 O O . GLU A 1 103 ? 6.420 6.296 -15.218 1.00 92.50 103 GLU A O 1
ATOM 912 N N . MET A 1 104 ? 4.918 7.948 -14.916 1.00 93.25 104 MET A N 1
ATOM 913 C CA . MET A 1 104 ? 4.176 7.324 -13.817 1.00 93.25 104 MET A CA 1
ATOM 914 C C . MET A 1 104 ? 2.825 6.730 -14.247 1.00 93.25 104 MET A C 1
ATOM 916 O O . MET A 1 104 ? 2.104 6.183 -13.415 1.00 93.25 104 MET A O 1
ATOM 920 N N . ARG A 1 105 ? 2.432 6.847 -15.522 1.00 94.50 105 ARG A N 1
ATOM 921 C CA . ARG A 1 105 ? 1.084 6.462 -15.957 1.00 94.50 105 ARG A CA 1
ATOM 922 C C . ARG A 1 105 ? 0.950 4.950 -16.089 1.00 94.50 105 ARG A C 1
ATOM 924 O O . ARG A 1 105 ? 1.875 4.246 -16.502 1.00 94.50 105 ARG A O 1
ATOM 931 N N . PHE A 1 106 ? -0.254 4.462 -15.811 1.00 95.44 106 PHE A N 1
ATOM 932 C CA . PHE A 1 106 ? -0.656 3.105 -16.159 1.00 95.44 106 PHE A CA 1
ATOM 933 C C . PHE A 1 106 ? -0.898 2.991 -17.662 1.00 95.44 106 PHE A C 1
ATOM 935 O O . PHE A 1 106 ? -1.448 3.903 -18.284 1.00 95.44 106 PHE A O 1
ATOM 942 N N . ARG A 1 107 ? -0.538 1.843 -18.236 1.00 94.31 107 ARG A N 1
ATOM 943 C CA . ARG A 1 107 ? -0.937 1.474 -19.596 1.00 94.31 107 ARG A CA 1
ATOM 944 C C . ARG A 1 107 ? -2.316 0.820 -19.606 1.00 94.31 107 ARG A C 1
ATOM 946 O O . ARG A 1 107 ? -3.156 1.179 -20.420 1.00 94.31 107 ARG A O 1
ATOM 953 N N . ASP A 1 108 ? -2.520 -0.159 -18.728 1.00 94.06 108 ASP A N 1
ATOM 954 C CA . ASP A 1 108 ? -3.750 -0.946 -18.629 1.00 94.06 108 ASP A CA 1
ATOM 955 C C . ASP A 1 108 ? -3.930 -1.521 -17.211 1.00 94.06 108 ASP A C 1
ATOM 957 O O . ASP A 1 108 ? -3.091 -1.317 -16.331 1.00 94.06 108 ASP A O 1
ATOM 961 N N . GLN A 1 109 ? -5.030 -2.247 -16.990 1.00 95.81 109 GLN A N 1
ATOM 962 C CA . GLN A 1 109 ? -5.393 -2.804 -15.683 1.00 95.81 109 GLN A CA 1
ATOM 963 C C . GLN A 1 109 ? -4.329 -3.719 -15.055 1.00 95.81 109 GLN A C 1
ATOM 965 O O . GLN A 1 109 ? -4.300 -3.848 -13.833 1.00 95.81 109 GLN A O 1
ATOM 970 N N . LYS A 1 110 ? -3.445 -4.354 -15.840 1.00 95.56 110 LYS A N 1
ATOM 971 C CA . LYS A 1 110 ? -2.381 -5.217 -15.298 1.00 95.56 110 LYS A CA 1
ATOM 972 C C . LYS A 1 110 ? -1.380 -4.422 -14.469 1.00 95.56 110 LYS A C 1
ATOM 974 O O . LYS A 1 110 ? -0.847 -4.946 -13.491 1.00 95.56 110 LYS A O 1
ATOM 979 N N . ASP A 1 111 ? -1.173 -3.154 -14.813 1.00 96.50 111 ASP A N 1
ATOM 980 C CA . ASP A 1 111 ? -0.253 -2.277 -14.090 1.00 96.50 111 ASP A CA 1
ATOM 981 C C . ASP A 1 111 ? -0.758 -1.987 -12.670 1.00 96.50 111 ASP A C 1
ATOM 983 O O . ASP A 1 111 ? 0.038 -1.720 -11.779 1.00 96.50 111 ASP A O 1
ATOM 987 N N . TRP A 1 112 ? -2.057 -2.141 -12.396 1.00 96.31 112 TRP A N 1
ATOM 988 C CA . TRP A 1 112 ? -2.612 -1.931 -11.056 1.00 96.31 112 TRP A CA 1
ATOM 989 C C . TRP A 1 112 ? -2.047 -2.929 -10.032 1.00 96.31 112 TRP A C 1
ATOM 991 O O . TRP A 1 112 ? -1.953 -2.611 -8.846 1.00 96.31 112 TRP A O 1
ATOM 1001 N N . ARG A 1 113 ? -1.578 -4.109 -10.466 1.00 95.94 113 ARG A N 1
ATOM 1002 C CA . ARG A 1 113 ? -0.952 -5.117 -9.588 1.00 95.94 113 ARG A CA 1
ATOM 1003 C C . ARG A 1 113 ? 0.321 -4.613 -8.899 1.00 95.94 113 ARG A C 1
ATOM 1005 O O . ARG A 1 113 ? 0.651 -5.108 -7.819 1.00 95.94 113 ARG A O 1
ATOM 1012 N N . VAL A 1 114 ? 1.037 -3.669 -9.517 1.00 95.81 114 VAL A N 1
ATOM 1013 C CA . VAL A 1 114 ? 2.281 -3.100 -8.968 1.00 95.81 114 VAL A CA 1
ATOM 1014 C C . VAL A 1 114 ? 2.025 -1.932 -8.008 1.00 95.81 114 VAL A C 1
ATOM 1016 O O . VAL A 1 114 ? 2.916 -1.538 -7.257 1.00 95.81 114 VAL A O 1
ATOM 1019 N N . THR A 1 115 ? 0.805 -1.394 -8.008 1.00 93.19 115 THR A N 1
ATOM 1020 C CA . THR A 1 115 ? 0.425 -0.218 -7.215 1.00 93.19 115 THR A CA 1
ATOM 1021 C C . THR A 1 115 ? -0.408 -0.590 -6.003 1.00 93.19 115 THR A C 1
ATOM 1023 O O . THR A 1 115 ? -0.099 -0.162 -4.896 1.00 93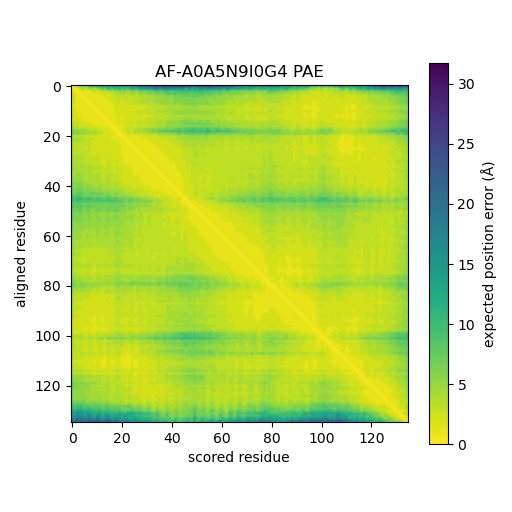.19 115 THR A O 1
ATOM 1026 N N . PHE A 1 116 ? -1.460 -1.385 -6.193 1.00 94.44 116 PHE A N 1
ATOM 1027 C CA . PHE A 1 116 ? -2.346 -1.745 -5.094 1.00 94.44 116 PHE A CA 1
ATOM 1028 C C . PHE A 1 116 ? -1.690 -2.787 -4.189 1.00 94.44 116 PHE A C 1
ATOM 1030 O O . PHE A 1 116 ? -1.024 -3.722 -4.656 1.00 94.44 116 PHE A O 1
ATOM 1037 N N . PHE A 1 117 ? -1.903 -2.638 -2.880 1.00 92.25 117 PHE A N 1
ATOM 1038 C CA . PHE A 1 117 ? -1.497 -3.652 -1.919 1.00 92.25 117 PHE A CA 1
ATOM 1039 C C . PHE A 1 117 ? -2.137 -4.996 -2.272 1.00 92.25 117 PHE A C 1
ATOM 1041 O O . PHE A 1 117 ? -3.295 -5.032 -2.680 1.00 92.25 117 PHE A O 1
ATOM 1048 N N . PRO A 1 118 ? -1.417 -6.114 -2.102 1.00 92.00 118 PRO A N 1
ATOM 1049 C CA . PRO A 1 118 ? -2.052 -7.413 -2.211 1.00 92.00 118 PRO A CA 1
ATOM 1050 C C . PRO A 1 118 ? -3.092 -7.569 -1.083 1.00 92.00 118 PRO A C 1
ATOM 1052 O O . PRO A 1 118 ? -2.826 -7.109 0.031 1.00 92.00 118 PRO A O 1
ATOM 1055 N N . PRO A 1 119 ? -4.231 -8.257 -1.302 1.00 91.94 119 PRO A N 1
ATOM 1056 C CA . PRO A 1 119 ? -5.320 -8.314 -0.319 1.00 91.94 119 PRO A CA 1
ATOM 1057 C C . PRO A 1 119 ? -4.890 -8.805 1.068 1.00 91.94 119 PRO A C 1
ATOM 1059 O O . PRO A 1 119 ? -5.343 -8.283 2.082 1.00 91.94 119 PRO A O 1
ATOM 1062 N N . TYR A 1 120 ? -3.942 -9.747 1.130 1.00 90.69 120 TYR A N 1
ATOM 1063 C CA . TYR A 1 120 ? -3.412 -10.238 2.403 1.00 90.69 120 TYR A CA 1
ATOM 1064 C C . TYR A 1 120 ? -2.707 -9.145 3.224 1.00 90.69 120 TYR A C 1
ATOM 1066 O O . TYR A 1 120 ? -2.718 -9.217 4.447 1.00 90.69 120 TYR A O 1
ATOM 1074 N N . ALA A 1 121 ? -2.089 -8.138 2.594 1.00 91.62 121 ALA A N 1
ATOM 1075 C CA . ALA A 1 121 ? -1.401 -7.071 3.321 1.00 91.62 121 ALA A CA 1
ATOM 1076 C C . ALA A 1 121 ? -2.404 -6.189 4.074 1.00 91.62 121 ALA A C 1
ATOM 1078 O O . ALA A 1 121 ? -2.150 -5.826 5.218 1.00 91.62 121 ALA A O 1
ATOM 1079 N N . LEU A 1 122 ? -3.566 -5.922 3.468 1.00 90.81 122 LEU A N 1
ATOM 1080 C CA . LEU A 1 122 ? -4.650 -5.199 4.128 1.00 90.81 122 LEU A CA 1
ATOM 1081 C C . LEU A 1 122 ? -5.184 -5.979 5.337 1.00 90.81 122 LEU A C 1
ATOM 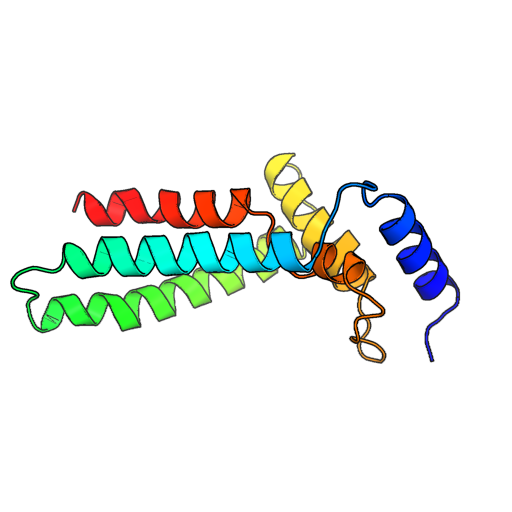1083 O O . LEU A 1 122 ? -5.349 -5.403 6.407 1.00 90.81 122 LEU A O 1
ATOM 1087 N N . VAL A 1 123 ? -5.360 -7.299 5.197 1.00 91.25 123 VAL A N 1
ATOM 1088 C CA . VAL A 1 123 ? -5.734 -8.174 6.320 1.00 91.25 123 VAL A CA 1
ATOM 1089 C C . VAL A 1 123 ? -4.696 -8.103 7.442 1.00 91.25 123 VAL A C 1
ATOM 1091 O O . VAL A 1 123 ? -5.070 -7.936 8.596 1.00 91.25 123 VAL A O 1
ATOM 1094 N N . VAL A 1 124 ? -3.397 -8.163 7.131 1.00 91.81 124 VAL A N 1
ATOM 1095 C CA . VAL A 1 124 ? -2.340 -8.034 8.150 1.00 91.81 124 VAL A CA 1
ATOM 1096 C C . VAL A 1 124 ? -2.419 -6.688 8.876 1.00 91.81 124 VAL A C 1
ATOM 1098 O O . VAL A 1 124 ? -2.333 -6.672 10.100 1.00 91.81 124 VAL A O 1
ATOM 1101 N N . PHE A 1 125 ? -2.617 -5.573 8.165 1.00 89.06 125 PHE A N 1
ATOM 1102 C CA . PHE A 1 125 ? -2.757 -4.261 8.809 1.00 89.06 125 PHE A CA 1
ATOM 1103 C C . PHE A 1 125 ? -3.975 -4.182 9.732 1.00 89.06 125 PHE A C 1
ATOM 1105 O O . PHE A 1 125 ? -3.868 -3.617 10.817 1.00 89.06 125 PHE A O 1
ATOM 1112 N N . ILE A 1 126 ? -5.093 -4.803 9.347 1.00 90.19 126 ILE A N 1
ATOM 1113 C CA . ILE A 1 126 ? -6.272 -4.928 10.211 1.00 90.19 126 ILE A CA 1
ATOM 1114 C C . ILE A 1 126 ? -5.946 -5.766 11.455 1.00 90.19 126 ILE A C 1
ATOM 1116 O O . ILE A 1 126 ? -6.268 -5.368 12.565 1.00 90.19 126 ILE A O 1
ATOM 1120 N N . LEU A 1 127 ? -5.264 -6.904 11.315 1.00 91.06 127 LEU A N 1
ATOM 1121 C CA . LEU A 1 127 ? -4.933 -7.756 12.464 1.00 91.06 127 LEU A CA 1
ATOM 1122 C C . LEU A 1 127 ? -3.963 -7.082 13.448 1.00 91.06 127 LEU A C 1
ATOM 1124 O O . LEU A 1 127 ? -4.031 -7.338 14.649 1.00 91.06 127 LEU A O 1
ATOM 1128 N N . ILE A 1 128 ? -3.083 -6.200 12.968 1.00 89.31 128 ILE A N 1
ATOM 1129 C CA . ILE A 1 128 ? -2.165 -5.433 13.824 1.00 89.31 128 ILE A CA 1
ATOM 1130 C C . ILE A 1 128 ? -2.923 -4.472 14.757 1.00 89.31 128 ILE A C 1
ATOM 1132 O O . ILE A 1 128 ? -2.384 -4.122 15.806 1.00 89.31 128 ILE A O 1
ATOM 1136 N N . SER A 1 129 ? -4.165 -4.079 14.444 1.00 83.69 129 SER A N 1
ATOM 1137 C CA . SER A 1 129 ? -4.960 -3.222 15.335 1.00 83.69 129 SER A CA 1
ATOM 1138 C C . SER A 1 129 ? -5.622 -3.974 16.497 1.00 83.69 129 SER A C 1
ATOM 1140 O O . SER A 1 129 ? -6.040 -3.329 17.458 1.00 83.69 129 SER A O 1
ATOM 1142 N N . ILE A 1 130 ? -5.666 -5.316 16.469 1.00 85.88 130 ILE A N 1
ATOM 1143 C CA . ILE A 1 130 ? -6.344 -6.144 17.486 1.00 85.88 130 ILE A CA 1
ATOM 1144 C C . ILE A 1 130 ? -5.899 -5.839 18.922 1.00 85.88 130 ILE A C 1
ATOM 1146 O O . ILE A 1 130 ? -6.779 -5.714 19.768 1.00 85.88 130 ILE A O 1
ATOM 1150 N N . PRO A 1 131 ? -4.598 -5.693 19.252 1.00 84.25 131 PRO A N 1
ATOM 1151 C CA . PRO A 1 131 ? -4.199 -5.381 20.623 1.00 84.25 131 PRO A CA 1
ATOM 1152 C C . PRO A 1 131 ? -4.844 -4.098 21.157 1.00 84.25 131 PRO A C 1
ATOM 1154 O O . PRO A 1 131 ? -5.175 -4.037 22.333 1.00 84.25 131 PRO A O 1
ATOM 1157 N N . GLY A 1 132 ? -5.081 -3.105 20.291 1.00 75.75 132 GLY A N 1
ATOM 1158 C CA . GLY A 1 132 ? -5.788 -1.880 20.660 1.00 75.75 132 GLY A CA 1
ATOM 1159 C C . GLY A 1 132 ? -7.274 -2.087 20.964 1.00 75.75 132 GLY A C 1
ATOM 1160 O O . GLY A 1 132 ? -7.851 -1.258 21.648 1.00 75.75 132 GLY A O 1
ATOM 1161 N N . ALA A 1 133 ? -7.879 -3.181 20.493 1.00 73.12 133 ALA A N 1
ATOM 1162 C CA . ALA A 1 133 ? -9.264 -3.549 20.789 1.00 73.12 133 ALA A CA 1
ATOM 1163 C C . ALA A 1 133 ? -9.422 -4.363 22.089 1.00 73.12 133 ALA A C 1
ATOM 1165 O O . ALA A 1 133 ? -10.546 -4.609 22.515 1.00 73.12 133 ALA A O 1
ATOM 1166 N N . VAL A 1 134 ? -8.317 -4.827 22.689 1.00 75.00 134 VAL A N 1
ATOM 1167 C CA . VAL A 1 134 ? -8.311 -5.603 23.948 1.00 75.00 134 VAL A CA 1
ATOM 1168 C C . VAL A 1 134 ? -7.984 -4.716 25.165 1.00 75.00 134 VAL A C 1
ATOM 1170 O O . VAL A 1 134 ? -8.097 -5.172 26.302 1.00 75.00 134 VAL A O 1
ATOM 1173 N N . LEU A 1 135 ? -7.573 -3.466 24.929 1.00 63.25 135 LEU A N 1
ATOM 1174 C CA . LEU A 1 135 ? -7.319 -2.438 25.946 1.00 63.25 135 LEU A CA 1
ATOM 1175 C C . LEU A 1 135 ? -8.597 -1.658 26.266 1.00 63.25 135 LEU A C 1
ATOM 1177 O O . LEU A 1 135 ? -8.756 -1.301 27.454 1.00 63.25 135 LEU A O 1
#